Protein AF-A0A172WGV1-F1 (afdb_monomer_lite)

Organism: NCBI:txid1712654

InterPro domains:
  IPR010598 D-glucuronyl C5-epimerase, C-terminal [PF06662] (3-103)
  IPR039721 D-glucuronyl C5-epimerase [PTHR13174] (7-103)

Foldseek 3Di:
DQLLVLLVVCVVPVPCVSNVVSVVVCVLCVDDLVRVHQWDQDPLGIAGHPDSVCNVVSDLVRLVVVLVSLVSCVVVVDVSSVVSNVRSVSSCVSCVVVVDPPD

Secondary structure (DSSP, 8-state):
-HHHHHHHHHHHH--HHHHHHHHHHGGGGGS-GGGT--EEEETTEEEE-S-TTSGGG--HHHHHHHHHHHTTHHHH--HHHHHHHHHHHHHHHHHGGGG----

Sequence (103 aa):
MTAGLYARAYNLTENETYLETARLFLNSFNLPLSQNGFVVQTKYDPWYLEYNYYPEQLVLNGHIITLQGLYYWKVTGDERTYDLFWEGAMSVKKALPDFDTGD

Structure (mmCIF, N/CA/C/O backbone):
data_AF-A0A172WGV1-F1
#
_entry.id   AF-A0A172WGV1-F1
#
loop_
_atom_site.group_PDB
_atom_site.id
_atom_site.type_symbol
_atom_site.label_atom_id
_atom_site.label_alt_id
_atom_site.label_comp_id
_atom_site.label_asym_id
_atom_site.label_entity_id
_atom_site.label_seq_id
_atom_site.pdbx_PDB_ins_code
_atom_site.Cartn_x
_atom_site.Cartn_y
_atom_site.Cartn_z
_atom_site.occupancy
_atom_site.B_iso_or_equiv
_atom_site.auth_seq_id
_atom_site.auth_comp_id
_atom_site.auth_asym_id
_atom_site.auth_atom_id
_atom_site.pdbx_PDB_model_num
ATOM 1 N N . MET A 1 1 ? 0.432 -6.563 4.776 1.00 66.44 1 MET A N 1
ATOM 2 C CA . MET A 1 1 ? 0.919 -5.315 5.414 1.00 66.44 1 MET A CA 1
ATOM 3 C C . MET A 1 1 ? 0.284 -5.133 6.793 1.00 66.44 1 MET A C 1
ATOM 5 O O . MET A 1 1 ? -0.868 -5.517 6.966 1.00 66.44 1 MET A O 1
ATOM 9 N N . THR A 1 2 ? 1.003 -4.547 7.753 1.00 83.75 2 THR A N 1
ATOM 10 C CA . THR A 1 2 ? 0.607 -4.417 9.170 1.00 83.75 2 THR A CA 1
ATOM 11 C C . THR A 1 2 ? -0.661 -3.579 9.399 1.00 83.75 2 THR A C 1
ATOM 13 O O . THR A 1 2 ? -1.432 -3.903 10.298 1.00 83.75 2 THR A O 1
ATOM 16 N N . ALA A 1 3 ? -0.940 -2.570 8.562 1.00 88.31 3 ALA A N 1
ATOM 17 C CA . ALA A 1 3 ? -2.146 -1.737 8.678 1.00 88.31 3 ALA A CA 1
ATOM 18 C C . ALA A 1 3 ? -3.445 -2.569 8.672 1.00 88.31 3 ALA A C 1
ATOM 20 O O . ALA A 1 3 ? -4.256 -2.465 9.590 1.00 88.31 3 ALA A O 1
ATOM 21 N N . GLY A 1 4 ? -3.595 -3.483 7.707 1.00 89.06 4 GLY A N 1
ATOM 22 C CA . GLY A 1 4 ? -4.770 -4.356 7.616 1.00 89.06 4 GLY A CA 1
ATOM 23 C C . GLY A 1 4 ? -4.920 -5.333 8.789 1.00 89.06 4 GLY A C 1
ATOM 24 O O . GLY A 1 4 ? -6.041 -5.684 9.150 1.00 89.06 4 GLY A O 1
ATOM 25 N N . LEU A 1 5 ? -3.815 -5.743 9.428 1.00 93.00 5 LEU A N 1
ATOM 26 C CA . LEU A 1 5 ? -3.863 -6.566 10.643 1.00 93.00 5 LEU A CA 1
ATOM 27 C C . LEU A 1 5 ? -4.469 -5.780 11.812 1.00 93.00 5 LEU A C 1
ATOM 29 O O . LEU A 1 5 ? -5.351 -6.290 12.499 1.00 93.00 5 LEU A O 1
ATOM 33 N N . TYR A 1 6 ? -4.028 -4.537 12.008 1.00 94.38 6 TYR A N 1
ATOM 34 C CA . TYR A 1 6 ? -4.568 -3.658 13.041 1.00 94.38 6 TYR A CA 1
ATOM 35 C C . TYR A 1 6 ? -6.028 -3.279 12.769 1.00 94.38 6 TYR A C 1
ATOM 37 O O . TYR A 1 6 ? -6.856 -3.370 13.669 1.00 94.38 6 TYR A O 1
ATOM 45 N N . ALA A 1 7 ? -6.394 -2.983 11.522 1.00 91.69 7 ALA A N 1
ATOM 46 C CA . ALA A 1 7 ? -7.793 -2.752 11.166 1.00 91.69 7 ALA A CA 1
ATOM 47 C C . ALA A 1 7 ? -8.677 -3.990 11.426 1.00 91.69 7 ALA A C 1
ATOM 49 O O . ALA A 1 7 ? -9.803 -3.874 11.902 1.00 91.69 7 ALA A O 1
ATOM 50 N N . ARG A 1 8 ? -8.158 -5.203 11.192 1.00 92.06 8 ARG A N 1
ATOM 51 C CA . ARG A 1 8 ? -8.861 -6.439 11.566 1.00 92.06 8 ARG A CA 1
ATOM 52 C C . ARG A 1 8 ? -8.995 -6.594 13.083 1.00 92.06 8 ARG A C 1
ATOM 54 O O . ARG A 1 8 ? -10.032 -7.063 13.539 1.00 92.06 8 ARG A O 1
ATOM 61 N N . ALA A 1 9 ? -7.971 -6.226 13.853 1.00 94.50 9 ALA A N 1
ATOM 62 C CA . ALA A 1 9 ? -8.032 -6.246 15.313 1.00 94.50 9 ALA A CA 1
ATOM 63 C C . ALA A 1 9 ? -9.083 -5.261 15.849 1.00 94.50 9 ALA A C 1
ATOM 65 O O . ALA A 1 9 ? -9.829 -5.619 16.760 1.00 94.50 9 ALA A O 1
ATOM 66 N N . TYR A 1 10 ? -9.205 -4.075 15.243 1.00 93.62 10 TYR A N 1
ATOM 67 C CA . TYR A 1 10 ? -10.295 -3.139 15.525 1.00 93.62 10 TYR A CA 1
ATOM 68 C C . TYR A 1 10 ? -11.663 -3.804 15.329 1.00 93.62 10 TYR A C 1
ATOM 70 O O . TYR A 1 10 ? -12.403 -3.915 16.295 1.00 93.62 10 TYR A O 1
ATOM 78 N N . ASN A 1 11 ? -11.934 -4.391 14.158 1.00 90.75 11 ASN A N 1
ATOM 79 C CA . ASN A 1 11 ? -13.223 -5.049 13.871 1.00 90.75 11 ASN A CA 1
ATOM 80 C C . ASN A 1 11 ? -13.597 -6.197 14.827 1.00 90.75 11 ASN A C 1
ATOM 82 O O . ASN A 1 11 ? -14.743 -6.633 14.848 1.00 90.75 11 ASN A O 1
ATOM 86 N N . LEU A 1 12 ? -12.625 -6.780 15.534 1.00 94.62 12 LEU A N 1
ATOM 87 C CA . LEU A 1 12 ? -12.861 -7.867 16.489 1.00 94.62 12 LEU A CA 1
ATOM 88 C C . LEU A 1 12 ? -13.045 -7.373 17.925 1.00 94.62 12 LEU A C 1
ATOM 90 O O . LEU A 1 12 ? -13.573 -8.111 18.753 1.00 94.62 12 LEU A O 1
ATOM 94 N N . THR A 1 13 ? -12.539 -6.183 18.243 1.00 96.69 13 THR A N 1
ATOM 95 C CA . THR A 1 13 ? -12.409 -5.705 19.627 1.00 96.69 13 THR A CA 1
ATOM 96 C C . THR A 1 13 ? -13.101 -4.374 19.881 1.00 96.69 13 THR A C 1
ATOM 98 O O . THR A 1 13 ? -13.269 -4.011 21.041 1.00 96.69 13 THR A O 1
ATOM 101 N N . GLU A 1 14 ? -13.451 -3.640 18.823 1.00 94.75 14 GLU A N 1
ATOM 102 C CA . GLU A 1 14 ? -13.927 -2.253 18.853 1.00 94.75 14 GLU A CA 1
ATOM 103 C C . GLU A 1 14 ? -12.961 -1.293 19.579 1.00 94.75 14 GLU A C 1
ATOM 105 O O . GLU A 1 14 ? -13.329 -0.202 20.011 1.00 94.75 14 GLU A O 1
ATOM 110 N N . ASN A 1 15 ? -11.690 -1.687 19.735 1.00 97.00 15 ASN A N 1
ATOM 111 C CA . ASN A 1 15 ? -10.677 -0.846 20.358 1.00 97.00 15 ASN A CA 1
ATOM 112 C C . ASN A 1 15 ? -10.074 0.110 19.325 1.00 97.00 15 ASN A C 1
ATOM 114 O O . ASN A 1 15 ? -9.210 -0.273 18.531 1.00 97.00 15 ASN A O 1
ATOM 118 N N . GLU A 1 16 ? -10.490 1.372 19.398 1.00 95.75 16 GLU A N 1
ATOM 119 C CA . GLU A 1 16 ? -10.039 2.479 18.542 1.00 95.75 16 GLU A CA 1
ATOM 120 C C . GLU A 1 16 ? -8.509 2.625 18.450 1.00 95.75 16 GLU A C 1
ATOM 122 O O . GLU A 1 16 ? -7.991 3.066 17.426 1.00 95.75 16 GLU A O 1
ATOM 127 N N . THR A 1 17 ? -7.752 2.177 19.460 1.00 97.19 17 THR A N 1
ATOM 128 C CA . THR A 1 17 ? -6.276 2.180 19.418 1.00 97.19 17 THR A CA 1
ATOM 129 C C . THR A 1 17 ? -5.742 1.419 18.206 1.00 97.19 17 THR A C 1
ATOM 131 O O . THR A 1 17 ? -4.744 1.818 17.601 1.00 97.19 17 THR A O 1
ATOM 134 N N . TYR A 1 18 ? -6.399 0.323 17.820 1.00 95.44 18 TYR A N 1
ATOM 135 C CA . TYR A 1 18 ? -5.991 -0.453 16.656 1.00 95.44 18 TYR A CA 1
ATOM 136 C C . TYR A 1 18 ? -6.305 0.268 15.345 1.00 95.44 18 TYR A C 1
ATOM 138 O O . TYR A 1 18 ? -5.469 0.257 14.442 1.00 95.44 18 TYR A O 1
ATOM 146 N N . LEU A 1 19 ? -7.456 0.936 15.245 1.00 92.56 19 LEU A N 1
ATOM 147 C CA . LEU A 1 19 ? -7.796 1.718 14.057 1.00 92.56 19 LEU A CA 1
ATOM 148 C C . LEU A 1 19 ? -6.829 2.894 13.876 1.00 92.56 19 LEU A C 1
ATOM 150 O O . LEU A 1 19 ? -6.317 3.110 12.778 1.00 92.56 19 LEU A O 1
ATOM 154 N N . GLU A 1 20 ? -6.510 3.600 14.960 1.00 94.12 20 GLU A N 1
ATOM 155 C CA . GLU A 1 20 ? -5.534 4.690 14.936 1.00 94.12 20 GLU A CA 1
ATOM 156 C C . GLU A 1 20 ? -4.142 4.189 14.538 1.00 94.12 20 GLU A C 1
ATOM 158 O O . GLU A 1 20 ? -3.482 4.755 13.666 1.00 94.12 20 GLU A O 1
ATOM 163 N N . THR A 1 21 ? -3.721 3.049 15.089 1.00 94.56 21 THR A N 1
ATOM 164 C CA . THR A 1 21 ? -2.448 2.423 14.716 1.00 94.56 21 THR A CA 1
ATOM 165 C C . THR A 1 21 ? -2.413 2.057 13.226 1.00 94.56 21 THR A C 1
ATOM 167 O O . THR A 1 21 ? -1.407 2.304 12.559 1.00 94.56 21 THR A O 1
ATOM 170 N N . ALA A 1 22 ? -3.504 1.514 12.671 1.00 92.06 22 ALA A N 1
ATOM 171 C CA . ALA A 1 22 ? -3.604 1.213 11.242 1.00 92.06 22 ALA A CA 1
ATOM 172 C C . ALA A 1 22 ? -3.445 2.472 10.371 1.00 92.06 22 ALA A C 1
ATOM 174 O O . ALA A 1 22 ? -2.690 2.449 9.397 1.00 92.06 22 ALA A O 1
ATOM 175 N N . ARG A 1 23 ? -4.086 3.584 10.758 1.00 90.81 23 ARG A N 1
ATOM 176 C CA . ARG A 1 23 ? -3.967 4.879 10.069 1.00 90.81 23 ARG A CA 1
ATOM 177 C C . ARG A 1 23 ? -2.546 5.437 10.117 1.00 90.81 23 ARG A C 1
ATOM 179 O O . ARG A 1 23 ? -2.060 5.937 9.104 1.00 90.81 23 ARG A O 1
ATOM 186 N N . LEU A 1 24 ? -1.845 5.305 11.246 1.00 92.69 24 LEU A N 1
ATOM 187 C CA . LEU A 1 24 ? -0.451 5.745 11.368 1.00 92.69 24 LEU A CA 1
ATOM 188 C C . LEU A 1 24 ? 0.482 5.005 10.400 1.00 92.69 24 LEU A C 1
ATOM 190 O O . LEU A 1 24 ? 1.378 5.627 9.825 1.00 92.69 24 LEU A O 1
ATOM 194 N N . PHE A 1 25 ? 0.251 3.711 10.145 1.00 91.19 25 PHE A N 1
ATOM 195 C CA . PHE A 1 25 ? 1.032 2.963 9.152 1.00 91.19 25 PHE A CA 1
ATOM 196 C C . PHE A 1 25 ? 0.897 3.529 7.732 1.00 91.19 25 PHE A C 1
ATOM 198 O O . PHE A 1 25 ? 1.86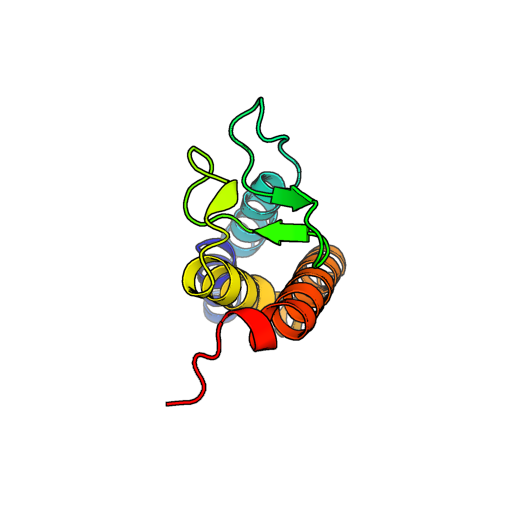3 3.451 6.967 1.00 91.19 25 PHE A O 1
ATOM 205 N N . LEU A 1 26 ? -0.231 4.160 7.380 1.00 91.31 26 LEU A N 1
ATOM 206 C CA . LEU A 1 26 ? -0.408 4.781 6.061 1.00 91.31 26 LEU A CA 1
ATOM 207 C C . LEU A 1 26 ? 0.566 5.938 5.811 1.00 91.31 26 LEU A C 1
ATOM 209 O O . LEU A 1 26 ? 0.810 6.305 4.664 1.00 91.31 26 LEU A O 1
ATOM 213 N N . ASN A 1 27 ? 1.165 6.521 6.852 1.00 90.75 27 ASN A N 1
ATOM 214 C CA . ASN A 1 27 ? 2.152 7.590 6.685 1.00 90.75 27 ASN A CA 1
ATOM 215 C C . ASN A 1 27 ? 3.425 7.116 5.969 1.00 90.75 27 ASN A C 1
ATOM 217 O O . ASN A 1 27 ? 4.100 7.934 5.348 1.00 90.75 27 ASN A O 1
ATOM 221 N N . SER A 1 28 ? 3.706 5.808 5.968 1.00 90.06 28 SER A N 1
ATOM 222 C CA . SER A 1 28 ? 4.805 5.221 5.187 1.00 90.06 28 SER A CA 1
ATOM 223 C C . SER A 1 28 ? 4.667 5.440 3.673 1.00 90.06 28 SER A C 1
ATOM 225 O O . SER A 1 28 ? 5.682 5.502 2.980 1.00 90.06 28 SER A O 1
ATOM 227 N N . PHE A 1 29 ? 3.442 5.642 3.169 1.00 93.81 29 PHE A N 1
ATOM 228 C CA . PHE A 1 29 ? 3.180 5.939 1.757 1.00 93.81 29 PHE A CA 1
ATOM 229 C C . PHE A 1 29 ? 3.552 7.370 1.350 1.00 93.81 29 PHE A C 1
ATOM 231 O O . PHE A 1 29 ? 3.717 7.648 0.167 1.00 93.81 29 PHE A O 1
ATOM 238 N N . ASN A 1 30 ? 3.699 8.278 2.318 1.00 93.25 30 ASN A N 1
ATOM 239 C CA . ASN A 1 30 ? 3.966 9.694 2.054 1.00 93.25 30 ASN A CA 1
ATOM 240 C C . ASN A 1 30 ? 5.459 10.035 2.101 1.00 93.25 30 ASN A C 1
ATOM 242 O O . ASN A 1 30 ? 5.852 11.145 1.742 1.00 93.25 30 ASN A O 1
ATOM 246 N N . LEU A 1 31 ? 6.289 9.121 2.606 1.00 94.31 31 LEU A N 1
ATOM 247 C CA . LEU A 1 31 ? 7.718 9.364 2.716 1.00 94.31 31 LEU A CA 1
ATOM 248 C C . LEU A 1 31 ? 8.364 9.264 1.327 1.00 94.31 31 LEU A C 1
ATOM 250 O O . LEU A 1 31 ? 8.119 8.291 0.611 1.00 94.31 31 LEU A O 1
ATOM 254 N N . PRO A 1 32 ? 9.217 10.225 0.935 1.00 93.62 32 PRO A N 1
ATOM 255 C CA . PRO A 1 32 ? 10.027 10.074 -0.264 1.00 93.62 32 PRO A CA 1
ATOM 256 C C . PRO A 1 32 ? 11.089 8.987 -0.049 1.00 93.62 32 PRO A C 1
ATOM 258 O O . PRO A 1 32 ? 11.535 8.755 1.077 1.00 93.62 32 PRO A O 1
ATOM 261 N N . LEU A 1 33 ? 11.574 8.367 -1.131 1.00 91.62 33 LEU A N 1
ATOM 262 C CA . LEU A 1 33 ? 12.671 7.387 -1.065 1.00 91.62 33 LEU A CA 1
ATOM 263 C C . LEU A 1 33 ? 13.910 7.912 -0.320 1.00 91.62 33 LEU A C 1
ATOM 265 O O . LEU A 1 33 ? 14.527 7.174 0.441 1.00 91.62 33 LEU A O 1
ATOM 269 N N . SER A 1 34 ? 14.246 9.198 -0.483 1.00 92.75 34 SER A N 1
ATOM 270 C CA . SER A 1 34 ? 15.370 9.847 0.214 1.00 92.75 34 SER A CA 1
ATOM 271 C C . SER A 1 34 ? 15.222 9.875 1.740 1.00 92.75 34 SER A C 1
ATOM 273 O O . SER A 1 34 ? 16.197 10.120 2.445 1.00 92.75 34 SER A O 1
ATOM 275 N N . GLN A 1 35 ? 14.018 9.612 2.251 1.00 93.62 35 GLN A N 1
ATOM 276 C CA . GLN A 1 35 ? 13.695 9.488 3.671 1.00 93.62 35 GLN A CA 1
ATOM 277 C C . GLN A 1 35 ? 13.199 8.073 4.010 1.00 93.62 35 GLN A C 1
ATOM 279 O O . GLN A 1 35 ? 12.357 7.902 4.889 1.00 93.62 35 GLN A O 1
ATOM 284 N N . ASN A 1 36 ? 13.717 7.052 3.317 1.00 90.12 36 ASN A N 1
ATOM 285 C CA . ASN A 1 36 ? 13.343 5.643 3.489 1.00 90.12 36 ASN A CA 1
ATOM 286 C C . ASN A 1 36 ? 11.861 5.343 3.205 1.00 90.12 36 ASN A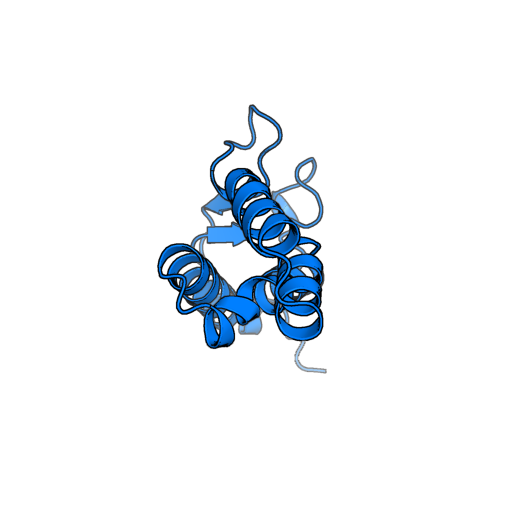 C 1
ATOM 288 O O . ASN A 1 36 ? 11.290 4.424 3.789 1.00 90.12 36 ASN A O 1
ATOM 292 N N . GLY A 1 37 ? 11.241 6.097 2.297 1.00 94.31 37 GLY A N 1
ATOM 293 C CA . GLY A 1 37 ? 9.900 5.811 1.803 1.00 94.31 37 GLY A CA 1
ATOM 294 C C . GLY A 1 37 ? 9.788 4.511 1.014 1.00 94.31 37 GLY A C 1
ATOM 295 O O . GLY A 1 37 ? 10.788 3.896 0.651 1.00 94.31 37 GLY A O 1
ATOM 296 N N . PHE A 1 38 ? 8.549 4.107 0.741 1.00 96.00 38 PHE A N 1
ATOM 297 C CA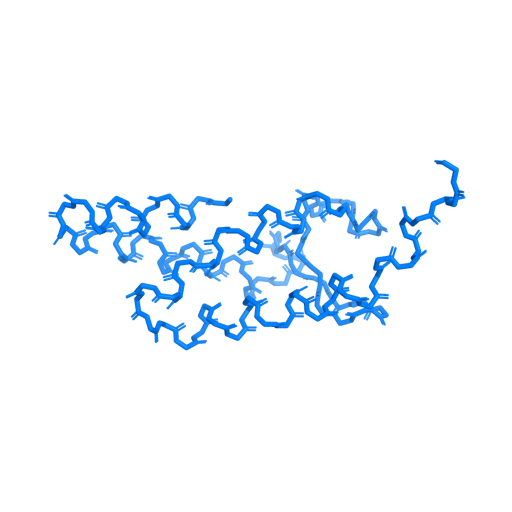 . PHE A 1 38 ? 8.230 2.837 0.075 1.00 96.00 38 PHE A CA 1
ATOM 298 C C . PHE A 1 38 ? 7.410 3.015 -1.206 1.00 96.00 38 PHE A C 1
ATOM 300 O O . PHE A 1 38 ? 6.932 2.031 -1.763 1.00 96.00 38 PHE A O 1
ATOM 307 N N . VAL A 1 39 ? 7.239 4.249 -1.684 1.00 97.00 39 VAL A N 1
ATOM 308 C CA . VAL A 1 39 ? 6.452 4.547 -2.886 1.00 97.00 39 VAL A CA 1
ATOM 309 C C . VAL A 1 39 ? 7.336 5.193 -3.939 1.00 97.00 39 VAL A C 1
ATOM 311 O O . VAL A 1 39 ? 8.063 6.146 -3.655 1.00 97.00 39 VAL A O 1
ATOM 314 N N . VAL A 1 40 ? 7.248 4.685 -5.164 1.00 97.00 40 VAL A N 1
ATOM 315 C CA . VAL A 1 40 ? 7.904 5.259 -6.344 1.00 97.00 40 VAL A CA 1
ATOM 316 C C . VAL A 1 40 ? 6.912 5.444 -7.473 1.00 97.00 40 VAL A C 1
ATOM 318 O O . VAL A 1 40 ? 5.981 4.661 -7.616 1.00 97.00 40 VAL A O 1
ATOM 321 N N . GLN A 1 41 ? 7.120 6.470 -8.291 1.00 97.00 41 GLN A N 1
ATOM 322 C CA . GLN A 1 41 ? 6.379 6.627 -9.539 1.00 97.00 41 GLN A CA 1
ATOM 323 C C . GLN A 1 41 ? 7.062 5.808 -10.631 1.00 97.00 41 GLN A C 1
ATOM 325 O O . GLN A 1 41 ? 8.279 5.885 -10.792 1.00 97.00 41 GLN A O 1
ATOM 330 N N . THR A 1 42 ? 6.282 5.025 -11.370 1.00 97.25 42 THR A N 1
ATOM 331 C CA . THR A 1 42 ? 6.784 4.127 -12.419 1.00 97.25 42 THR A CA 1
ATOM 332 C C . THR A 1 42 ? 6.023 4.339 -13.725 1.00 97.25 42 THR A C 1
ATOM 334 O O . THR A 1 42 ? 5.067 5.114 -13.782 1.00 97.25 42 THR A O 1
ATOM 337 N N . LYS A 1 43 ? 6.387 3.598 -14.782 1.00 97.25 43 LYS A N 1
ATOM 338 C CA . LYS A 1 43 ? 5.592 3.550 -16.023 1.00 97.25 43 LYS A CA 1
ATOM 339 C C . LYS A 1 43 ? 4.186 2.951 -15.827 1.00 97.25 43 LYS A C 1
ATOM 341 O O . LYS A 1 43 ? 3.349 3.077 -16.716 1.00 97.25 43 LYS A O 1
ATOM 346 N N . TYR A 1 44 ? 3.931 2.314 -14.684 1.00 98.19 44 TYR A N 1
ATOM 347 C CA . TYR A 1 44 ? 2.650 1.715 -14.320 1.00 98.19 44 TYR A CA 1
ATOM 348 C C . TYR A 1 44 ? 1.865 2.535 -13.290 1.00 98.19 44 TYR A C 1
ATOM 350 O O . TYR A 1 44 ? 0.908 1.998 -12.763 1.00 98.19 44 TYR A O 1
ATOM 358 N N . ASP A 1 45 ? 2.227 3.795 -13.010 1.00 98.00 45 ASP A N 1
ATOM 359 C CA . ASP A 1 45 ? 1.724 4.609 -11.879 1.00 98.00 45 ASP A CA 1
ATOM 360 C C . ASP A 1 45 ? 2.452 4.281 -10.538 1.00 98.00 45 ASP A C 1
ATOM 362 O O . ASP A 1 45 ? 3.553 3.702 -10.592 1.00 98.00 45 ASP A O 1
ATOM 366 N N . PRO A 1 46 ? 1.963 4.700 -9.340 1.00 97.88 46 PRO A N 1
ATOM 367 C CA . PRO A 1 46 ? 2.641 4.436 -8.076 1.00 97.88 46 PRO A CA 1
ATOM 368 C C . PRO A 1 46 ? 2.900 2.949 -7.838 1.00 97.88 46 PRO A C 1
ATOM 370 O O . PRO A 1 46 ? 2.015 2.108 -7.998 1.00 97.88 46 PRO A O 1
ATOM 373 N N . TRP A 1 47 ? 4.099 2.627 -7.365 1.00 98.25 47 TRP A N 1
ATOM 374 C CA . TRP A 1 47 ? 4.468 1.285 -6.946 1.00 98.25 47 TRP A CA 1
ATOM 375 C C . TRP A 1 47 ? 4.887 1.245 -5.484 1.00 98.25 47 TRP A C 1
ATOM 377 O O . TRP A 1 47 ? 5.743 2.015 -5.047 1.00 98.25 47 TRP A O 1
ATOM 387 N N . TYR A 1 48 ? 4.301 0.308 -4.746 1.00 97.69 48 TYR A N 1
ATOM 388 C CA . TYR A 1 48 ? 4.613 0.021 -3.355 1.00 97.69 48 TYR A CA 1
ATOM 389 C C . TYR A 1 48 ? 5.718 -1.025 -3.275 1.00 97.69 48 TYR A C 1
ATOM 391 O O . TYR A 1 48 ? 5.556 -2.166 -3.711 1.00 97.69 48 TYR A O 1
ATOM 399 N N . LEU A 1 49 ? 6.869 -0.605 -2.768 1.00 97.25 49 LEU A N 1
ATOM 400 C CA . LEU A 1 49 ? 8.098 -1.381 -2.777 1.00 97.25 49 LEU A CA 1
ATOM 401 C C . LEU A 1 49 ? 8.127 -2.401 -1.642 1.00 97.25 49 LEU A C 1
ATOM 403 O O . LEU A 1 49 ? 7.859 -2.070 -0.491 1.00 97.25 49 LEU A O 1
ATOM 407 N N . GLU A 1 50 ? 8.556 -3.622 -1.959 1.00 96.31 50 GLU A N 1
ATOM 408 C CA . GLU A 1 50 ? 8.990 -4.592 -0.947 1.00 96.31 50 GLU A CA 1
ATOM 409 C C . GLU A 1 50 ? 10.351 -4.191 -0.358 1.00 96.31 50 GLU A C 1
ATOM 411 O O . GLU A 1 50 ? 10.553 -4.212 0.854 1.00 96.31 50 GLU A O 1
ATOM 416 N N . TYR A 1 51 ? 11.264 -3.756 -1.233 1.00 95.56 51 TYR A N 1
ATOM 417 C CA . TYR A 1 51 ? 12.636 -3.385 -0.900 1.00 95.56 51 TYR A CA 1
ATOM 418 C C . TYR A 1 51 ? 12.920 -1.957 -1.367 1.00 95.56 51 TYR A C 1
ATOM 420 O O . TYR A 1 51 ? 13.228 -1.716 -2.534 1.00 95.56 51 TYR A O 1
ATOM 428 N N . ASN A 1 52 ? 12.838 -0.988 -0.455 1.00 94.25 52 ASN A N 1
ATOM 429 C CA . ASN A 1 52 ? 13.075 0.420 -0.788 1.00 94.25 52 ASN A CA 1
ATOM 430 C C . ASN A 1 52 ? 14.524 0.727 -1.213 1.00 94.25 52 ASN A C 1
ATOM 432 O O . ASN A 1 52 ? 14.756 1.676 -1.955 1.00 94.25 52 ASN A O 1
ATOM 436 N N . TYR A 1 53 ? 15.489 -0.089 -0.784 1.00 94.00 53 TYR A N 1
ATOM 437 C CA . TYR A 1 53 ? 16.895 0.021 -1.175 1.00 94.00 53 TYR A CA 1
ATOM 438 C C . TYR A 1 53 ? 17.168 -0.474 -2.602 1.00 94.00 53 TYR A C 1
ATOM 440 O O . TYR A 1 53 ? 18.257 -0.237 -3.121 1.00 94.00 53 TYR A O 1
ATOM 448 N N . TYR A 1 54 ? 16.211 -1.163 -3.238 1.00 95.19 54 TYR A N 1
ATOM 449 C CA . TYR A 1 54 ? 16.332 -1.591 -4.629 1.00 95.19 54 TYR A CA 1
ATOM 450 C C . TYR A 1 54 ? 15.025 -1.360 -5.411 1.00 95.19 54 TYR A C 1
ATOM 452 O O . TYR A 1 54 ? 14.357 -2.311 -5.824 1.00 95.19 54 TYR A O 1
ATOM 460 N N . PRO A 1 55 ? 14.643 -0.083 -5.611 1.00 94.44 55 PRO A N 1
ATOM 461 C CA . PRO A 1 55 ? 13.312 0.295 -6.085 1.00 94.44 55 PRO A CA 1
ATOM 462 C C . PRO A 1 55 ? 13.001 -0.173 -7.514 1.00 94.44 55 PRO A C 1
ATOM 464 O O . PRO A 1 55 ? 11.841 -0.396 -7.842 1.00 94.44 55 PRO A O 1
ATOM 467 N N . GLU A 1 56 ? 14.024 -0.377 -8.345 1.00 94.31 56 GLU A N 1
ATOM 468 C CA . GLU A 1 56 ? 13.892 -0.798 -9.749 1.00 94.31 56 GLU A CA 1
ATOM 469 C C . GLU A 1 56 ? 13.379 -2.239 -9.915 1.00 94.31 56 GLU A C 1
ATOM 471 O O . GLU A 1 56 ? 12.918 -2.608 -10.990 1.00 94.31 56 GLU A O 1
ATOM 476 N N . GLN A 1 57 ? 13.450 -3.074 -8.870 1.00 95.31 57 GLN A N 1
ATOM 477 C CA . GLN A 1 57 ? 13.008 -4.474 -8.952 1.00 95.31 57 GLN A CA 1
ATOM 478 C C . GLN A 1 57 ? 11.489 -4.626 -9.054 1.00 95.31 57 GLN A C 1
ATOM 480 O O . GLN A 1 57 ? 11.027 -5.666 -9.510 1.00 95.31 57 GLN A O 1
ATOM 485 N N . LEU A 1 58 ? 10.722 -3.623 -8.600 1.00 97.19 58 LEU A N 1
ATOM 486 C CA . LEU A 1 58 ? 9.254 -3.604 -8.656 1.00 97.19 58 LEU A CA 1
ATOM 487 C C . LEU A 1 58 ? 8.616 -4.953 -8.277 1.00 97.19 58 LEU A C 1
ATOM 489 O O . LEU A 1 58 ? 7.770 -5.484 -8.986 1.00 97.19 58 LEU A O 1
ATOM 493 N N . VAL A 1 59 ? 9.037 -5.524 -7.145 1.00 98.06 59 VAL A N 1
ATOM 494 C CA . VAL A 1 59 ? 8.627 -6.872 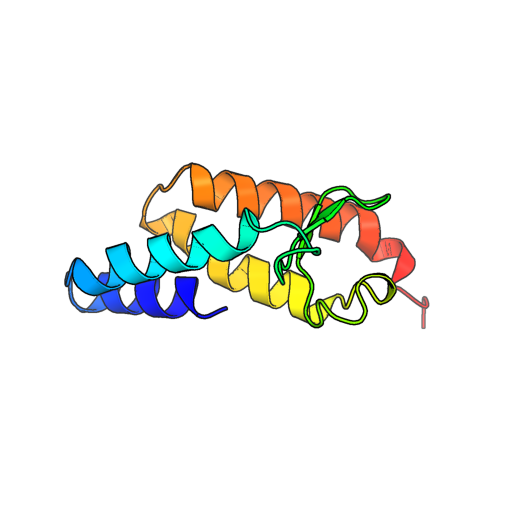-6.725 1.00 98.06 59 VAL A CA 1
ATOM 495 C C . VAL A 1 59 ? 7.095 -6.970 -6.604 1.00 98.06 59 VAL A C 1
ATOM 497 O O . VAL A 1 59 ? 6.481 -6.302 -5.765 1.00 98.06 59 VAL A O 1
ATOM 500 N N . LEU A 1 60 ? 6.476 -7.800 -7.454 1.00 98.12 60 LEU A N 1
ATOM 501 C CA . LEU A 1 60 ? 5.018 -7.880 -7.621 1.00 98.12 60 LEU A CA 1
ATOM 502 C C . LEU A 1 60 ? 4.290 -8.384 -6.374 1.00 98.12 60 LEU A C 1
ATOM 504 O O . LEU A 1 60 ? 3.287 -7.798 -5.964 1.00 98.12 60 LEU A O 1
ATOM 508 N N . ASN A 1 61 ? 4.779 -9.456 -5.748 1.00 97.50 61 ASN A N 1
ATOM 509 C CA . ASN A 1 61 ? 4.114 -10.040 -4.583 1.00 97.50 61 ASN A CA 1
ATOM 510 C C . ASN A 1 61 ? 4.078 -9.056 -3.404 1.00 97.50 61 ASN A C 1
ATOM 512 O O . ASN A 1 61 ? 3.039 -8.944 -2.754 1.00 97.50 61 ASN A O 1
ATOM 516 N N . GLY A 1 62 ? 5.152 -8.300 -3.153 1.00 96.94 62 GLY A N 1
ATOM 517 C CA . GLY A 1 62 ? 5.185 -7.276 -2.110 1.00 96.94 62 GLY A CA 1
ATOM 518 C C . GLY A 1 62 ? 4.178 -6.150 -2.347 1.00 96.94 62 GLY A C 1
ATOM 519 O O . GLY A 1 62 ? 3.459 -5.754 -1.422 1.00 96.94 62 GLY A O 1
ATOM 520 N N . HIS A 1 63 ? 4.037 -5.702 -3.598 1.00 97.81 63 HIS A N 1
ATOM 521 C CA . HIS A 1 63 ? 3.000 -4.743 -3.975 1.00 97.81 63 HIS A CA 1
ATOM 522 C C . HIS A 1 63 ? 1.592 -5.310 -3.712 1.00 97.81 63 HIS A C 1
ATOM 524 O O . HIS A 1 63 ? 0.774 -4.672 -3.052 1.00 97.81 63 HIS A O 1
ATOM 530 N N . ILE A 1 64 ? 1.300 -6.542 -4.142 1.00 97.81 64 ILE A N 1
ATOM 531 C CA . ILE A 1 64 ? -0.022 -7.167 -3.945 1.00 97.81 64 ILE A CA 1
ATOM 532 C C . ILE A 1 64 ? -0.336 -7.395 -2.453 1.00 97.81 64 ILE A C 1
ATOM 534 O O . ILE A 1 64 ? -1.450 -7.116 -2.006 1.00 97.81 64 ILE A O 1
ATOM 538 N N . ILE A 1 65 ? 0.635 -7.841 -1.647 1.00 96.12 65 ILE A N 1
ATOM 539 C CA . ILE A 1 65 ? 0.492 -7.991 -0.183 1.00 96.12 65 ILE A CA 1
ATOM 540 C C . ILE A 1 65 ? 0.207 -6.638 0.491 1.00 96.12 65 ILE A C 1
ATOM 542 O O . ILE A 1 65 ? -0.468 -6.566 1.530 1.00 96.12 65 ILE A O 1
ATOM 546 N N . THR A 1 66 ? 0.717 -5.554 -0.090 1.00 96.31 66 THR A N 1
ATOM 547 C CA . THR A 1 66 ? 0.413 -4.188 0.333 1.00 96.31 66 THR A CA 1
ATOM 548 C C . THR A 1 66 ? -1.057 -3.864 0.056 1.00 96.31 66 THR A C 1
ATOM 550 O O . THR A 1 66 ? -1.771 -3.499 0.989 1.00 96.31 66 THR A O 1
ATOM 553 N N . LEU A 1 67 ? -1.566 -4.131 -1.153 1.00 96.94 67 LEU A N 1
ATOM 554 C CA . LEU A 1 67 ? -2.985 -3.936 -1.497 1.00 96.94 67 LEU A CA 1
ATOM 555 C C . LEU A 1 67 ? -3.940 -4.739 -0.606 1.00 96.94 67 LEU A C 1
ATOM 557 O O . LEU A 1 67 ? -4.944 -4.206 -0.138 1.00 96.94 67 LEU A O 1
ATOM 561 N N . GLN A 1 68 ? -3.610 -5.996 -0.296 1.00 94.25 68 GLN A N 1
ATOM 562 C CA . GLN A 1 68 ? -4.387 -6.807 0.653 1.00 94.25 68 GLN A CA 1
ATOM 563 C C . GLN A 1 68 ? -4.489 -6.135 2.025 1.00 94.25 68 GLN A C 1
ATOM 565 O O . GLN A 1 68 ? -5.535 -6.161 2.669 1.00 94.25 68 GLN A O 1
ATOM 570 N N . GLY A 1 69 ? -3.395 -5.511 2.466 1.00 93.06 69 GLY A N 1
ATOM 571 C CA . GLY A 1 69 ? -3.354 -4.760 3.708 1.00 93.06 69 GLY A CA 1
ATOM 572 C C . GLY A 1 69 ? -4.118 -3.442 3.666 1.00 93.06 69 GLY A C 1
ATOM 573 O O . GLY A 1 69 ? -4.479 -2.979 4.735 1.00 93.06 69 GLY A O 1
ATOM 574 N N . LEU A 1 70 ? -4.373 -2.863 2.489 1.00 95.81 70 LEU A N 1
ATOM 575 C CA . LEU A 1 70 ? -5.204 -1.666 2.305 1.00 95.81 70 LEU A CA 1
ATOM 576 C C . LEU A 1 70 ? -6.690 -2.009 2.149 1.00 95.81 70 LEU A C 1
ATOM 578 O O . LEU A 1 70 ? -7.543 -1.170 2.404 1.00 95.81 70 LEU A O 1
ATOM 582 N N . TYR A 1 71 ? -7.037 -3.254 1.809 1.00 92.75 71 TYR A N 1
ATOM 583 C CA . TYR A 1 71 ? -8.425 -3.685 1.592 1.00 92.75 71 TYR A CA 1
ATOM 584 C C . TYR A 1 71 ? -9.361 -3.467 2.802 1.00 92.75 71 TYR A C 1
ATOM 586 O O . TYR A 1 71 ? -10.582 -3.512 2.655 1.00 92.75 71 TYR A O 1
ATOM 594 N N . TYR A 1 72 ? -8.822 -3.173 3.994 1.00 88.00 72 TYR A N 1
ATOM 595 C CA . TYR A 1 72 ? -9.624 -2.790 5.159 1.00 88.00 72 TYR A CA 1
ATOM 596 C C . TYR A 1 72 ? -10.451 -1.514 4.954 1.00 88.00 72 TYR A C 1
ATOM 598 O O . TYR A 1 72 ? -11.416 -1.325 5.695 1.00 88.00 72 TYR A O 1
ATOM 606 N N . TRP A 1 73 ? -10.143 -0.689 3.942 1.00 92.62 73 TRP A N 1
ATOM 607 C CA . TRP A 1 73 ? -10.989 0.443 3.546 1.00 92.62 73 TRP A CA 1
ATOM 608 C C . TRP A 1 73 ? -12.452 0.019 3.350 1.00 92.62 73 TRP A C 1
ATOM 610 O O . TRP A 1 73 ? -13.365 0.782 3.647 1.00 92.62 73 TRP A O 1
ATOM 620 N N . LYS A 1 74 ? -12.697 -1.230 2.919 1.00 89.69 74 LYS A N 1
ATOM 621 C CA . LYS A 1 74 ? -14.045 -1.801 2.774 1.00 89.69 74 LYS A CA 1
ATOM 622 C C . LYS A 1 74 ? -14.834 -1.845 4.075 1.00 89.69 74 LYS A C 1
ATOM 624 O O . LYS A 1 74 ? -16.059 -1.875 4.014 1.00 89.69 74 LYS A O 1
ATOM 629 N N . VAL A 1 75 ? -14.144 -1.920 5.209 1.00 84.00 75 VAL A N 1
ATOM 630 C CA . VAL A 1 75 ? -14.761 -1.984 6.532 1.00 84.00 75 VAL A CA 1
ATOM 631 C C . VAL A 1 75 ? -14.808 -0.609 7.185 1.00 84.00 75 VAL A C 1
ATOM 633 O O . VAL A 1 75 ? -15.817 -0.263 7.785 1.00 84.00 75 VAL A O 1
ATOM 636 N N . THR A 1 76 ? -13.751 0.191 7.045 1.00 84.50 76 THR A N 1
ATOM 637 C CA . THR A 1 76 ? -13.652 1.496 7.717 1.00 84.50 76 THR A CA 1
ATOM 638 C C . THR A 1 76 ? -14.255 2.652 6.925 1.00 84.50 76 THR A C 1
ATOM 640 O O . THR A 1 76 ? -14.497 3.707 7.502 1.00 84.50 76 THR A O 1
ATOM 643 N N . GLY A 1 77 ? -14.456 2.493 5.613 1.00 89.62 77 GLY A N 1
ATOM 644 C CA . GLY A 1 77 ? -14.848 3.586 4.720 1.00 89.62 77 GLY A CA 1
ATOM 645 C C . GLY A 1 77 ? -13.777 4.673 4.572 1.00 89.62 77 GLY A C 1
ATOM 646 O O . GLY A 1 77 ? -14.091 5.779 4.151 1.00 89.62 77 GLY A O 1
ATOM 647 N N . ASP A 1 78 ? -12.528 4.387 4.947 1.00 90.81 78 ASP A N 1
ATOM 648 C CA . ASP A 1 78 ? -11.437 5.362 4.922 1.00 90.81 78 ASP A CA 1
ATOM 649 C C . ASP A 1 78 ? -11.038 5.703 3.475 1.00 90.81 78 ASP A C 1
ATOM 651 O O . ASP A 1 78 ? -10.445 4.877 2.776 1.00 90.81 78 ASP A O 1
ATOM 655 N N . GLU A 1 79 ? -11.378 6.918 3.032 1.00 94.75 79 GLU A N 1
ATOM 656 C CA . GLU A 1 79 ? -11.164 7.390 1.654 1.00 94.75 79 GLU A CA 1
ATOM 657 C C . GLU A 1 79 ? -9.687 7.352 1.251 1.00 94.75 79 GLU A C 1
ATOM 659 O O . GLU A 1 79 ? -9.346 6.844 0.188 1.00 94.75 79 GLU A O 1
ATOM 664 N N . ARG A 1 80 ? -8.781 7.774 2.142 1.00 94.00 80 ARG A N 1
ATOM 665 C CA . ARG A 1 80 ? -7.334 7.737 1.880 1.00 94.00 80 ARG A CA 1
ATOM 666 C C . ARG A 1 80 ? -6.841 6.312 1.627 1.00 94.00 80 ARG A C 1
ATOM 668 O O . ARG A 1 80 ? -6.015 6.079 0.748 1.00 94.00 80 ARG A O 1
ATOM 675 N N . THR A 1 81 ? -7.316 5.353 2.416 1.00 95.06 81 THR A N 1
ATOM 676 C CA . THR A 1 81 ? -6.971 3.937 2.245 1.00 95.06 81 THR A CA 1
ATOM 677 C C . THR A 1 81 ? -7.535 3.395 0.931 1.00 95.06 81 THR A C 1
ATOM 679 O O . THR A 1 81 ? -6.866 2.608 0.258 1.00 95.06 81 THR A O 1
ATOM 682 N N . TYR A 1 82 ? -8.746 3.819 0.557 1.00 96.88 82 TYR A N 1
ATOM 683 C CA . TYR A 1 82 ? -9.361 3.472 -0.721 1.00 96.88 82 TYR A CA 1
ATOM 684 C C . TYR A 1 82 ? -8.549 3.997 -1.908 1.00 96.88 82 TYR A C 1
ATOM 686 O O . TYR A 1 82 ? -8.266 3.217 -2.815 1.00 96.88 82 TYR A O 1
ATOM 694 N 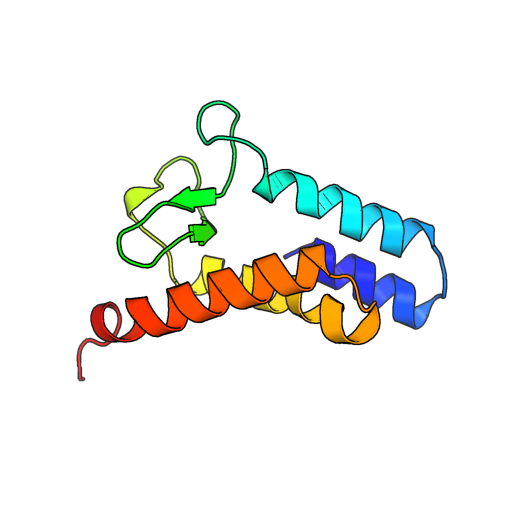N . ASP A 1 8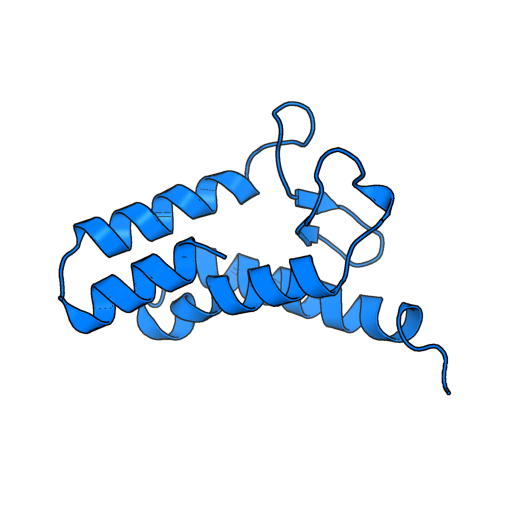3 ? -8.124 5.260 -1.883 1.00 97.25 83 ASP A N 1
ATOM 695 C CA . ASP A 1 83 ? -7.352 5.863 -2.973 1.00 97.25 83 ASP A CA 1
ATOM 696 C C . ASP A 1 83 ? -6.027 5.122 -3.187 1.00 97.25 83 ASP A C 1
ATOM 698 O O . ASP A 1 83 ? -5.728 4.695 -4.303 1.00 97.25 83 ASP A O 1
ATOM 702 N N . LEU A 1 84 ? -5.288 4.844 -2.103 1.00 97.00 84 LEU A N 1
ATOM 703 C CA . LEU A 1 84 ? -4.071 4.025 -2.157 1.00 97.00 84 LEU A CA 1
ATOM 704 C C . LEU A 1 84 ? -4.360 2.620 -2.713 1.00 97.00 84 LEU A C 1
ATOM 706 O O . LEU A 1 84 ? -3.647 2.101 -3.569 1.00 97.00 84 LEU A O 1
ATOM 710 N N . PHE A 1 85 ? -5.429 1.975 -2.246 1.00 97.69 85 PHE A N 1
ATOM 711 C CA . PHE A 1 85 ? -5.803 0.662 -2.763 1.00 97.69 85 PHE A CA 1
ATOM 712 C C . PHE A 1 85 ? -6.099 0.710 -4.269 1.00 97.69 85 PHE A C 1
ATOM 714 O O . PHE A 1 85 ? -5.644 -0.161 -5.011 1.00 97.69 85 PHE A O 1
ATOM 721 N N . TRP A 1 86 ? -6.864 1.705 -4.715 1.00 98.31 86 TRP A N 1
ATOM 722 C CA . TRP A 1 86 ? -7.305 1.830 -6.096 1.00 98.31 86 TRP A CA 1
ATOM 723 C C . TRP A 1 86 ? -6.144 2.134 -7.041 1.00 98.31 86 TRP A C 1
ATOM 725 O O . TRP A 1 86 ? -5.994 1.446 -8.052 1.00 98.31 86 TRP A O 1
ATOM 735 N N . GLU A 1 87 ? -5.298 3.107 -6.696 1.00 98.19 87 GLU A N 1
ATOM 736 C CA . GLU A 1 87 ? -4.117 3.461 -7.484 1.00 98.19 87 GLU A CA 1
ATOM 737 C C . GLU A 1 87 ? -3.181 2.263 -7.641 1.00 98.19 87 GLU A C 1
ATOM 739 O O . GLU A 1 87 ? -2.868 1.875 -8.765 1.00 98.19 87 GLU A O 1
ATOM 744 N N . GLY A 1 88 ? -2.808 1.600 -6.543 1.00 98.19 88 GLY A N 1
ATOM 745 C CA . GLY A 1 88 ? -1.925 0.440 -6.631 1.00 98.19 88 GLY A CA 1
ATOM 746 C C . GLY A 1 88 ? -2.566 -0.761 -7.346 1.00 98.19 88 GLY A C 1
ATOM 747 O O . GLY A 1 88 ? -1.895 -1.476 -8.091 1.00 98.19 88 GLY A O 1
ATOM 748 N N . ALA A 1 89 ? -3.884 -0.966 -7.227 1.00 98.44 89 ALA A N 1
ATOM 749 C CA . ALA A 1 89 ? -4.582 -1.987 -8.013 1.00 98.44 89 ALA A CA 1
ATOM 750 C C . ALA A 1 89 ? -4.538 -1.690 -9.524 1.00 98.44 89 ALA A C 1
ATOM 752 O O . ALA A 1 89 ? -4.391 -2.615 -10.330 1.00 98.44 89 ALA A O 1
ATOM 753 N N . MET A 1 90 ? -4.633 -0.416 -9.923 1.00 98.69 90 MET A N 1
ATOM 754 C CA . MET A 1 90 ? -4.435 -0.011 -11.317 1.00 98.69 90 MET A CA 1
ATOM 755 C C . MET A 1 90 ? -2.987 -0.220 -11.766 1.00 98.69 90 MET A C 1
ATOM 757 O O . MET A 1 90 ? -2.781 -0.702 -12.883 1.00 98.69 90 MET A O 1
ATOM 761 N N . SER A 1 91 ? -2.005 0.018 -10.891 1.00 98.62 91 SER A N 1
ATOM 762 C CA . SER A 1 91 ? -0.600 -0.282 -11.177 1.00 98.62 91 SER A CA 1
ATOM 763 C C . SER A 1 91 ? -0.362 -1.761 -11.444 1.00 98.62 91 SER A C 1
ATOM 765 O O . SER A 1 91 ? 0.259 -2.116 -12.447 1.00 98.62 91 SER A O 1
ATOM 767 N N . VAL A 1 92 ? -0.928 -2.645 -10.616 1.00 98.44 92 VAL A N 1
ATOM 768 C CA . VAL A 1 92 ? -0.870 -4.096 -10.851 1.00 98.44 92 VAL A CA 1
ATOM 769 C C . VAL A 1 92 ? -1.515 -4.449 -12.185 1.00 98.44 92 VAL A C 1
ATOM 771 O O . VAL A 1 92 ? -0.915 -5.174 -12.970 1.00 98.44 92 VAL A O 1
ATOM 774 N N . LYS A 1 93 ? -2.701 -3.908 -12.489 1.00 98.50 93 LYS A N 1
ATOM 775 C CA . LYS A 1 93 ? -3.389 -4.167 -13.763 1.00 98.50 93 LYS A CA 1
ATOM 776 C C . LYS A 1 93 ? -2.533 -3.780 -14.976 1.00 98.50 93 LYS A C 1
ATOM 778 O O . LYS A 1 93 ? -2.549 -4.497 -15.972 1.00 98.50 93 LYS A O 1
ATOM 783 N N . LYS A 1 94 ? -1.812 -2.657 -14.901 1.00 98.56 94 LYS A N 1
ATOM 784 C CA . LYS A 1 94 ? -0.910 -2.181 -15.962 1.00 98.56 94 LYS A CA 1
ATOM 785 C C . LYS A 1 94 ? 0.363 -3.018 -16.071 1.00 98.56 94 LYS A C 1
ATOM 787 O O . LYS A 1 94 ? 0.841 -3.223 -17.179 1.00 98.56 94 LYS A O 1
ATOM 792 N N . ALA A 1 95 ? 0.899 -3.476 -14.943 1.00 97.88 95 ALA A N 1
ATOM 793 C CA . ALA A 1 95 ? 2.156 -4.211 -14.891 1.00 97.88 95 ALA A CA 1
ATOM 794 C C . ALA A 1 95 ? 2.011 -5.704 -15.189 1.00 97.88 95 ALA A C 1
ATOM 796 O O . ALA A 1 95 ? 2.968 -6.313 -15.649 1.00 97.88 95 ALA A O 1
ATOM 797 N N . LEU A 1 96 ? 0.835 -6.291 -14.946 1.00 96.81 96 LEU A N 1
ATOM 798 C CA . LEU A 1 96 ? 0.607 -7.735 -15.028 1.00 96.81 96 LEU A CA 1
ATOM 799 C C . LEU A 1 96 ? 1.123 -8.396 -16.323 1.00 96.81 96 LEU A C 1
ATOM 801 O O . LEU A 1 96 ? 1.741 -9.450 -16.198 1.00 96.81 96 LEU A O 1
ATOM 805 N N . PRO A 1 97 ? 0.954 -7.804 -17.527 1.00 96.94 97 PRO A N 1
ATOM 806 C CA . PRO A 1 97 ? 1.491 -8.388 -18.758 1.00 96.94 97 PRO A CA 1
ATOM 807 C C . PRO A 1 97 ? 3.017 -8.552 -18.766 1.00 96.94 97 PRO A C 1
ATOM 809 O O . PRO A 1 97 ? 3.516 -9.495 -19.363 1.00 96.94 97 PRO A O 1
ATOM 812 N N . ASP A 1 98 ? 3.759 -7.669 -18.091 1.00 96.56 98 ASP A N 1
ATOM 813 C CA . ASP A 1 98 ? 5.228 -7.711 -18.044 1.00 96.56 98 ASP A CA 1
ATOM 814 C C . ASP A 1 98 ? 5.745 -8.774 -17.046 1.00 96.56 98 ASP A C 1
ATOM 816 O O . ASP A 1 98 ? 6.934 -9.086 -17.042 1.00 96.56 98 ASP A O 1
ATOM 820 N N . PHE A 1 99 ? 4.867 -9.336 -16.202 1.00 95.81 99 PHE A N 1
ATOM 821 C CA . PHE A 1 99 ? 5.179 -10.420 -15.257 1.00 95.81 99 PHE A CA 1
ATOM 822 C C . PHE A 1 99 ? 4.743 -11.808 -15.750 1.00 95.81 99 PHE A C 1
ATOM 824 O O . PHE A 1 99 ? 5.010 -12.799 -15.069 1.00 95.81 99 PHE A O 1
ATOM 831 N N . ASP A 1 100 ? 4.072 -11.892 -16.898 1.00 95.88 100 ASP A N 1
ATOM 832 C CA . ASP A 1 100 ? 3.619 -13.145 -17.497 1.00 95.88 100 ASP A CA 1
ATOM 833 C C . ASP A 1 100 ? 4.640 -13.626 -18.540 1.00 95.88 100 ASP A C 1
ATOM 835 O O . ASP A 1 100 ? 4.873 -12.964 -19.552 1.00 95.88 100 ASP A O 1
ATOM 839 N N . THR A 1 101 ? 5.278 -14.773 -18.290 1.00 95.69 101 THR A N 1
ATOM 840 C CA . THR A 1 101 ? 6.228 -15.382 -19.235 1.00 95.69 101 THR A CA 1
ATOM 841 C C . THR A 1 101 ? 5.551 -16.239 -20.304 1.00 95.69 101 THR A C 1
ATOM 843 O O . THR A 1 101 ? 6.225 -16.641 -21.248 1.00 95.69 101 THR A O 1
ATOM 846 N N . GLY A 1 102 ? 4.241 -16.486 -20.192 1.00 91.44 102 GLY A N 1
ATOM 847 C CA . GLY A 1 102 ? 3.443 -17.209 -21.182 1.00 91.44 102 GLY A CA 1
ATOM 848 C C . GLY A 1 102 ? 3.542 -18.739 -21.144 1.00 91.44 102 GLY A C 1
ATOM 849 O O . GLY A 1 102 ? 2.917 -19.378 -21.989 1.00 91.44 102 GLY A O 1
ATOM 850 N N . ASP A 1 103 ? 4.276 -19.304 -20.180 1.00 76.31 103 ASP A N 1
ATOM 851 C CA . ASP A 1 103 ? 4.542 -20.745 -20.027 1.00 76.31 103 ASP A CA 1
ATOM 852 C C . ASP A 1 103 ? 4.116 -21.270 -18.645 1.00 76.31 103 ASP A C 1
ATOM 854 O O . ASP A 1 103 ? 4.508 -20.652 -17.625 1.00 76.31 103 ASP A O 1
#

pLDDT: mean 94.22, std 4.61, range [66.44, 98.69]

Radius of gyration: 14.32 Å; chains: 1; bounding box: 32×31×42 Å